Protein AF-A0A534RRQ5-F1 (afdb_monomer_lite)

Sequence (67 aa):
ILDEVDRTGEPVTILKRGRPVARLVPAPRAPARRPQDTLAGTVEILGDILAPAVPASAWKANRRRKR

pLDDT: mean 88.09, std 10.66, range [58.16, 98.56]

Structure (mmCIF, N/CA/C/O backbone):
data_AF-A0A534RRQ5-F1
#
_entry.id   AF-A0A534RRQ5-F1
#
loop_
_atom_site.group_PDB
_atom_site.id
_atom_site.type_symbol
_atom_site.label_atom_id
_atom_site.label_alt_id
_atom_site.label_comp_id
_atom_site.label_asym_id
_atom_site.label_entity_id
_atom_site.label_seq_id
_atom_site.pdbx_PDB_ins_code
_atom_site.Cartn_x
_atom_site.Cartn_y
_atom_site.Cartn_z
_atom_site.occupancy
_atom_site.B_iso_or_equiv
_atom_site.auth_seq_id
_atom_site.auth_comp_id
_atom_site.auth_asym_id
_atom_site.auth_atom_id
_atom_site.pdbx_PDB_model_num
ATOM 1 N N . ILE A 1 1 ? -15.935 -7.145 15.686 1.00 94.56 1 ILE A N 1
ATOM 2 C CA . ILE A 1 1 ? -14.931 -6.057 15.595 1.00 94.56 1 ILE A CA 1
ATOM 3 C C . ILE A 1 1 ? -13.600 -6.562 15.042 1.00 94.56 1 ILE A C 1
ATOM 5 O O . ILE A 1 1 ? -13.256 -6.106 13.970 1.00 94.56 1 ILE A O 1
ATOM 9 N N . LEU A 1 2 ? -12.865 -7.486 15.684 1.00 96.88 2 LEU A N 1
ATOM 10 C CA . LEU A 1 2 ? -11.580 -7.977 15.133 1.00 96.88 2 LEU A CA 1
ATOM 11 C C . LEU A 1 2 ? -11.726 -8.549 13.710 1.00 96.88 2 LEU A C 1
ATOM 13 O O . LEU A 1 2 ? -11.135 -8.008 12.782 1.00 96.88 2 LEU A O 1
ATOM 17 N N . ASP A 1 3 ? -12.597 -9.545 13.531 1.00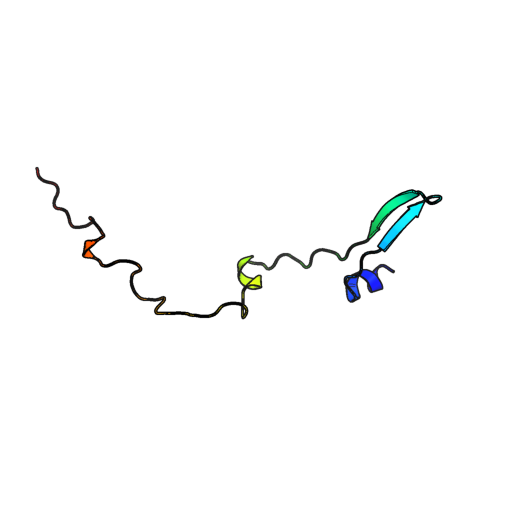 97.06 3 ASP A N 1
ATOM 18 C CA . ASP A 1 3 ? -12.847 -10.175 12.220 1.00 97.06 3 ASP A CA 1
ATOM 19 C C . ASP A 1 3 ? -13.445 -9.209 11.190 1.00 97.06 3 ASP A C 1
ATOM 21 O O . ASP A 1 3 ? -13.281 -9.361 9.985 1.00 97.06 3 ASP A O 1
ATOM 25 N N . GLU A 1 4 ? -14.171 -8.202 11.666 1.00 96.94 4 GLU A N 1
ATOM 26 C CA . GLU A 1 4 ? -14.768 -7.185 10.810 1.00 96.94 4 GLU A CA 1
ATOM 27 C C . GLU A 1 4 ? -13.698 -6.253 10.252 1.00 96.94 4 GLU A C 1
ATOM 29 O O . GLU A 1 4 ? -13.649 -6.079 9.041 1.00 96.94 4 GLU A O 1
ATOM 34 N N . VAL A 1 5 ? -12.805 -5.744 11.110 1.00 97.69 5 VAL A N 1
ATOM 35 C CA . VAL A 1 5 ? -11.648 -4.946 10.688 1.00 97.69 5 VAL A CA 1
ATOM 36 C C . VAL A 1 5 ? -10.756 -5.754 9.746 1.00 97.69 5 VAL A C 1
ATOM 38 O O . VAL A 1 5 ? -10.332 -5.227 8.722 1.00 97.69 5 VAL A O 1
ATOM 41 N N . ASP A 1 6 ? -10.505 -7.033 10.044 1.00 94.69 6 ASP A N 1
ATOM 42 C CA . ASP A 1 6 ? -9.696 -7.902 9.180 1.00 94.69 6 ASP A CA 1
ATOM 43 C C . ASP A 1 6 ? -10.330 -8.097 7.792 1.00 94.69 6 ASP A C 1
ATOM 45 O O . ASP A 1 6 ? -9.659 -7.995 6.763 1.00 94.69 6 ASP A O 1
ATOM 49 N N . ARG A 1 7 ? -11.653 -8.295 7.746 1.00 95.50 7 ARG A N 1
ATOM 50 C CA . ARG A 1 7 ? -12.397 -8.509 6.500 1.00 95.50 7 ARG A CA 1
ATOM 51 C C . ARG A 1 7 ? -12.568 -7.237 5.668 1.00 95.50 7 ARG A C 1
ATOM 53 O O . ARG A 1 7 ? -12.489 -7.315 4.444 1.00 95.50 7 ARG A O 1
ATOM 60 N N . THR A 1 8 ? -12.882 -6.097 6.286 1.00 95.75 8 THR A N 1
ATOM 61 C CA . THR A 1 8 ? -13.227 -4.861 5.556 1.00 95.75 8 THR A CA 1
ATOM 62 C C . THR A 1 8 ? -12.027 -3.966 5.293 1.00 95.75 8 THR A C 1
ATOM 64 O O . THR A 1 8 ? -12.055 -3.167 4.362 1.00 95.75 8 THR A O 1
ATOM 67 N N . GLY A 1 9 ? -10.974 -4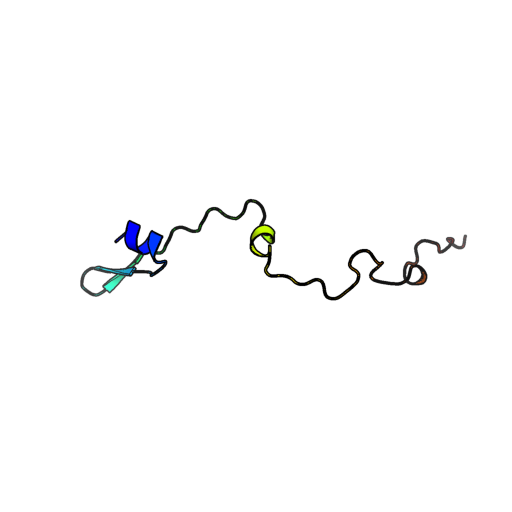.071 6.102 1.00 94.19 9 GLY A N 1
ATOM 68 C CA . GLY A 1 9 ? -9.880 -3.111 6.075 1.00 94.19 9 GLY A CA 1
ATOM 69 C C . GLY A 1 9 ? -10.181 -1.809 6.826 1.00 94.19 9 GLY A C 1
ATOM 70 O O . GLY A 1 9 ? -9.290 -0.968 6.963 1.00 94.19 9 GLY A O 1
ATOM 71 N N . GLU A 1 10 ? -11.411 -1.619 7.310 1.00 96.62 10 GLU A N 1
ATOM 72 C CA . GLU A 1 10 ? -11.834 -0.375 7.946 1.00 96.62 10 GLU A CA 1
ATOM 73 C C . GLU A 1 10 ? -11.306 -0.293 9.385 1.00 96.62 10 GLU A C 1
ATOM 75 O O . GLU A 1 10 ? -11.579 -1.169 10.203 1.00 96.62 10 GLU A O 1
ATOM 80 N N . PRO A 1 11 ? -10.538 0.748 9.735 1.00 97.12 11 PRO A N 1
ATOM 81 C CA . PRO A 1 11 ? -9.916 0.844 11.046 1.00 97.12 11 PRO A CA 1
ATOM 82 C C . PRO A 1 11 ? -10.871 1.393 12.114 1.00 97.12 11 PRO A C 1
ATOM 84 O O . PRO A 1 11 ? -11.646 2.314 11.860 1.00 97.12 11 PRO A O 1
ATOM 87 N N . VAL A 1 12 ? -10.717 0.923 13.355 1.00 97.94 12 VAL A N 1
ATOM 88 C CA . VAL A 1 12 ? -11.528 1.354 14.509 1.00 97.94 12 VAL A CA 1
ATOM 89 C C . VAL A 1 12 ? -10.658 2.043 15.563 1.00 97.94 12 VAL A C 1
ATOM 91 O O . VAL A 1 12 ? -9.622 1.519 15.975 1.00 97.94 12 VAL A O 1
ATOM 94 N N . THR A 1 13 ? -11.089 3.211 16.046 1.00 98.25 13 THR A N 1
ATOM 95 C CA . THR A 1 13 ? -10.436 3.925 17.157 1.00 98.25 13 THR A CA 1
ATOM 96 C C . THR A 1 13 ? -11.056 3.512 18.489 1.00 98.25 13 THR A C 1
ATOM 98 O O . THR A 1 13 ? -12.258 3.655 18.698 1.00 98.25 13 THR A O 1
ATOM 101 N N . ILE A 1 14 ? -10.230 3.038 19.418 1.00 98.25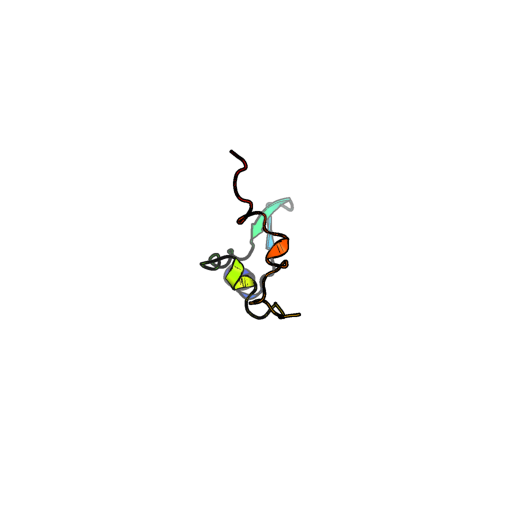 14 ILE A N 1
ATOM 102 C CA . ILE A 1 14 ? -10.649 2.618 20.755 1.00 98.25 14 ILE A CA 1
ATOM 103 C C . ILE A 1 14 ? -10.511 3.807 21.705 1.00 98.25 14 ILE A C 1
ATOM 105 O O . ILE A 1 14 ? -9.422 4.365 21.878 1.00 98.25 14 ILE A O 1
ATOM 109 N N . LEU A 1 15 ? -11.623 4.180 22.339 1.00 98.56 15 LEU A N 1
ATOM 110 C CA . LEU A 1 15 ? -11.687 5.253 23.329 1.00 98.56 15 LEU A CA 1
ATOM 111 C C . LEU A 1 15 ? -11.762 4.679 24.751 1.00 98.56 15 LEU A C 1
ATOM 113 O O . LEU A 1 15 ? -12.453 3.695 25.003 1.00 98.56 15 LEU A O 1
ATOM 117 N N . LYS A 1 16 ? -11.133 5.356 25.714 1.00 97.94 16 LYS A N 1
ATOM 118 C CA . LYS A 1 16 ? -11.330 5.148 27.153 1.00 97.94 16 LYS A CA 1
ATOM 119 C C . LYS A 1 16 ? -11.770 6.471 27.771 1.00 97.94 16 LYS A C 1
ATOM 121 O O . LYS A 1 16 ? -10.996 7.423 27.808 1.00 97.94 16 LYS A O 1
ATOM 126 N N . ARG A 1 17 ? -13.019 6.540 28.252 1.00 97.69 17 ARG A N 1
ATOM 127 C CA . ARG A 1 17 ? -13.631 7.770 28.811 1.00 97.69 17 ARG A CA 1
ATOM 128 C C . ARG A 1 17 ? -13.564 8.958 27.834 1.00 97.69 17 ARG A C 1
ATOM 130 O O . ARG A 1 17 ? -13.092 10.034 28.186 1.00 97.69 17 ARG A O 1
ATOM 137 N N . GLY A 1 18 ? -13.954 8.725 26.578 1.00 97.94 18 GLY A N 1
ATOM 138 C CA . GLY A 1 18 ? -13.934 9.736 25.510 1.00 97.94 18 GLY A CA 1
ATOM 139 C C . GLY A 1 18 ? -12.542 10.097 24.975 1.00 97.94 18 GLY A C 1
ATOM 140 O O . GLY A 1 18 ? -12.445 10.848 24.012 1.00 97.94 18 GLY A O 1
ATOM 141 N N . ARG A 1 19 ? -11.461 9.556 25.555 1.00 98.00 19 ARG A N 1
ATOM 142 C CA . ARG A 1 19 ? -10.086 9.802 25.101 1.00 98.00 19 ARG A CA 1
ATOM 143 C C . ARG A 1 19 ? -9.590 8.647 24.228 1.00 98.00 19 ARG A C 1
ATOM 145 O O . ARG A 1 19 ? -9.684 7.504 24.678 1.00 98.00 19 ARG A O 1
ATOM 152 N N . PRO A 1 20 ? -9.052 8.897 23.024 1.00 98.31 20 PRO A N 1
ATOM 153 C CA . PRO A 1 20 ? -8.420 7.858 22.214 1.00 98.31 20 PRO A CA 1
ATOM 154 C C . PRO A 1 20 ? -7.240 7.217 22.942 1.00 98.31 20 PRO A C 1
ATOM 156 O O . PRO A 1 20 ? -6.401 7.923 23.497 1.00 98.31 20 PRO A O 1
ATOM 159 N N . VAL A 1 21 ? -7.184 5.885 22.949 1.00 98.44 21 VAL A N 1
ATOM 160 C CA . VAL A 1 21 ? -6.107 5.123 23.608 1.00 98.44 21 VAL A CA 1
ATOM 161 C C . VAL A 1 21 ? -5.446 4.086 22.708 1.00 98.44 21 VAL A C 1
ATOM 163 O O . VAL A 1 21 ? -4.307 3.714 22.963 1.00 98.44 21 VAL A O 1
ATOM 166 N N . ALA A 1 22 ? -6.131 3.617 21.665 1.00 98.12 22 ALA A N 1
ATOM 167 C CA . ALA A 1 22 ? -5.576 2.673 20.702 1.00 98.12 22 ALA A CA 1
ATOM 168 C C . ALA A 1 22 ? -6.324 2.753 19.365 1.00 98.12 22 ALA A C 1
ATOM 170 O O . ALA A 1 22 ? -7.429 3.294 19.288 1.00 98.12 22 ALA A O 1
ATOM 171 N N . ARG A 1 23 ? -5.733 2.177 18.317 1.00 97.81 23 ARG A N 1
ATOM 172 C CA . ARG A 1 23 ? -6.373 1.967 17.017 1.00 97.81 23 ARG A CA 1
ATOM 173 C C . ARG A 1 23 ? -6.231 0.502 16.636 1.00 97.81 23 ARG A C 1
ATOM 175 O O . ARG A 1 23 ? -5.125 -0.030 16.667 1.00 97.81 23 ARG A O 1
ATOM 182 N N . LEU A 1 24 ? -7.342 -0.124 16.281 1.00 97.75 24 LEU A N 1
ATOM 183 C CA . LEU A 1 24 ? -7.362 -1.442 15.674 1.00 97.75 24 LEU A CA 1
ATOM 184 C C . LEU A 1 24 ? -7.315 -1.266 14.157 1.00 97.75 24 LEU A C 1
ATOM 186 O O . LEU A 1 24 ? -8.143 -0.562 13.576 1.00 97.75 24 LEU A O 1
ATOM 190 N N . VAL A 1 25 ? -6.319 -1.885 13.540 1.00 96.81 25 VAL A N 1
ATOM 191 C CA . VAL A 1 25 ? -6.110 -1.920 12.092 1.00 96.81 25 VAL A CA 1
ATOM 192 C C . VAL A 1 25 ? -5.976 -3.382 11.661 1.00 96.81 25 VAL A C 1
ATOM 194 O O . VAL A 1 25 ? -5.624 -4.213 12.505 1.00 96.81 25 VAL A O 1
ATOM 197 N N . PRO A 1 26 ? -6.234 -3.710 10.384 1.00 95.38 26 PRO A N 1
ATOM 198 C CA . PRO A 1 26 ? -5.966 -5.045 9.867 1.00 95.38 26 PRO A CA 1
ATOM 199 C C . PRO A 1 26 ? -4.502 -5.407 10.089 1.00 95.38 26 PRO A C 1
ATOM 201 O O . PRO A 1 26 ? -3.617 -4.547 9.989 1.00 95.38 26 PRO A O 1
ATOM 204 N N . ALA A 1 27 ? -4.238 -6.681 10.366 1.00 90.00 27 ALA A N 1
ATOM 205 C CA . ALA A 1 27 ? -2.865 -7.149 10.388 1.00 90.00 27 ALA A CA 1
ATOM 206 C C . ALA A 1 27 ? -2.247 -6.938 8.993 1.00 90.00 27 ALA A C 1
ATOM 208 O O . ALA A 1 27 ? -2.921 -7.171 7.981 1.00 90.00 27 ALA A O 1
ATOM 209 N N . PRO A 1 28 ? -0.975 -6.510 8.896 1.00 81.31 28 PRO A N 1
ATOM 210 C CA . PRO A 1 28 ? -0.279 -6.520 7.623 1.00 81.31 28 PRO A CA 1
ATOM 211 C C . PRO A 1 28 ? -0.368 -7.932 7.050 1.00 81.31 28 PRO A C 1
ATOM 213 O O . PRO A 1 28 ? 0.021 -8.896 7.717 1.00 81.31 28 PRO A O 1
ATOM 216 N N . ARG A 1 29 ? -0.886 -8.067 5.824 1.00 76.19 29 ARG A N 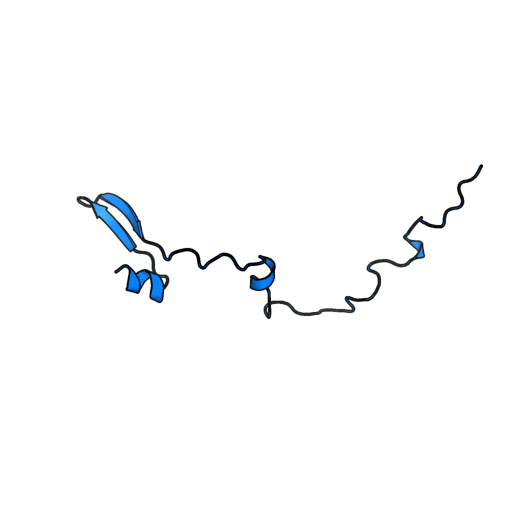1
ATOM 217 C CA . ARG A 1 29 ? -0.778 -9.339 5.102 1.00 76.19 29 ARG A CA 1
ATOM 218 C C . ARG A 1 29 ? 0.696 -9.717 5.091 1.00 76.19 29 ARG A C 1
ATOM 220 O O . ARG A 1 29 ? 1.539 -8.829 4.938 1.00 76.19 29 ARG A O 1
ATOM 227 N N . ALA A 1 30 ? 0.987 -11.004 5.301 1.00 70.94 30 ALA A N 1
ATOM 228 C CA . ALA A 1 30 ? 2.357 -11.499 5.302 1.00 70.94 30 ALA A CA 1
ATOM 229 C C . ALA A 1 30 ? 3.100 -10.855 4.125 1.00 70.94 30 ALA A C 1
ATOM 231 O O . ALA A 1 30 ? 2.548 -10.864 3.015 1.00 70.94 30 ALA A O 1
ATOM 232 N N . PRO A 1 31 ? 4.266 -10.221 4.367 1.00 65.56 31 PRO A N 1
ATOM 233 C CA . PRO A 1 31 ? 4.977 -9.542 3.304 1.00 65.56 31 PRO A CA 1
ATOM 234 C C . PRO A 1 31 ? 5.117 -10.541 2.171 1.00 65.56 31 PRO A C 1
ATOM 236 O O . PRO A 1 31 ? 5.477 -11.702 2.406 1.00 65.56 31 PRO A O 1
ATOM 239 N N . ALA A 1 32 ? 4.764 -10.107 0.960 1.00 65.12 32 ALA A N 1
ATOM 240 C CA . ALA A 1 32 ? 5.009 -10.925 -0.205 1.00 65.12 32 ALA A CA 1
ATOM 241 C C . ALA A 1 32 ? 6.458 -11.406 -0.108 1.00 65.12 32 ALA A C 1
ATOM 243 O O . ALA A 1 32 ? 7.352 -10.626 0.246 1.00 65.12 32 ALA A O 1
ATOM 244 N N . ARG A 1 33 ? 6.676 -12.708 -0.328 1.00 74.12 33 ARG A N 1
ATOM 245 C CA . ARG A 1 33 ? 7.980 -13.348 -0.103 1.00 74.12 33 ARG A CA 1
ATOM 246 C C . ARG A 1 33 ? 9.094 -12.577 -0.819 1.00 74.12 33 ARG A C 1
ATOM 248 O O . ARG A 1 33 ? 10.249 -12.633 -0.397 1.00 74.12 33 ARG A O 1
ATOM 255 N N . ARG A 1 34 ? 8.731 -11.841 -1.877 1.00 80.88 34 ARG A N 1
ATOM 256 C CA . ARG A 1 34 ? 9.544 -10.818 -2.516 1.00 80.88 34 ARG A CA 1
ATOM 257 C C . ARG A 1 34 ? 8.719 -9.526 -2.716 1.00 80.88 34 ARG A C 1
ATOM 259 O O . ARG A 1 34 ? 7.607 -9.609 -3.232 1.00 80.88 34 ARG A O 1
ATOM 266 N N . PRO A 1 35 ? 9.233 -8.328 -2.368 1.00 80.94 35 PRO A N 1
ATOM 267 C CA . PRO A 1 35 ? 8.497 -7.064 -2.519 1.00 80.94 35 PRO A CA 1
ATOM 268 C C . PRO A 1 35 ? 7.969 -6.797 -3.938 1.00 80.94 35 PRO A C 1
ATOM 270 O O . PRO A 1 35 ? 6.883 -6.244 -4.099 1.00 80.94 35 PRO A O 1
ATOM 273 N N . GLN A 1 36 ? 8.701 -7.235 -4.968 1.00 84.56 36 GLN A N 1
ATOM 274 C CA . GLN A 1 36 ? 8.306 -7.081 -6.370 1.00 84.56 36 GLN A CA 1
ATOM 275 C C . GLN A 1 36 ? 7.053 -7.871 -6.758 1.00 84.56 36 GLN A C 1
ATOM 277 O O . GLN A 1 36 ? 6.420 -7.529 -7.750 1.00 84.56 36 GLN A O 1
ATOM 282 N N . ASP A 1 37 ? 6.669 -8.895 -5.988 1.00 84.88 37 ASP A N 1
ATOM 283 C CA . ASP A 1 37 ? 5.479 -9.697 -6.292 1.00 84.88 37 ASP A CA 1
ATOM 284 C C . ASP A 1 37 ? 4.203 -8.837 -6.194 1.00 84.88 37 ASP A C 1
ATOM 286 O O . ASP A 1 37 ? 3.199 -9.138 -6.830 1.00 84.88 37 ASP A O 1
ATOM 290 N N . THR A 1 38 ? 4.255 -7.719 -5.456 1.00 84.56 38 THR A N 1
ATOM 291 C CA . THR A 1 38 ? 3.162 -6.733 -5.381 1.00 84.56 38 THR A CA 1
ATOM 292 C C . THR A 1 38 ? 2.942 -5.958 -6.686 1.00 84.56 38 THR A C 1
ATOM 294 O O . THR A 1 38 ? 1.882 -5.365 -6.859 1.00 84.56 38 THR A O 1
ATOM 297 N N . LEU A 1 39 ? 3.918 -5.976 -7.602 1.00 86.62 39 LEU A N 1
ATOM 298 C CA . LEU A 1 39 ? 3.873 -5.296 -8.902 1.00 86.62 39 LEU A CA 1
ATOM 299 C C . LEU A 1 39 ? 3.422 -6.226 -10.044 1.00 86.62 39 LEU A C 1
ATOM 301 O O . LEU A 1 39 ? 3.332 -5.808 -11.200 1.00 86.62 39 LEU A O 1
ATOM 305 N N . ALA A 1 40 ? 3.171 -7.507 -9.757 1.00 86.62 40 ALA A N 1
ATOM 306 C CA . ALA A 1 40 ? 2.740 -8.467 -10.765 1.00 86.62 40 ALA A CA 1
ATOM 307 C C . ALA A 1 40 ? 1.383 -8.051 -11.362 1.00 86.62 40 ALA A C 1
ATOM 309 O O . ALA A 1 40 ? 0.401 -7.879 -10.645 1.00 86.62 40 ALA A O 1
ATOM 310 N N . GLY A 1 41 ? 1.329 -7.890 -12.687 1.00 88.62 41 GLY A N 1
ATOM 311 C CA . GLY A 1 41 ? 0.116 -7.471 -13.400 1.00 88.62 41 GLY A CA 1
ATOM 312 C C . GLY A 1 41 ? -0.198 -5.972 -13.328 1.00 88.62 41 GLY A C 1
ATOM 313 O O . GLY A 1 41 ? -1.186 -5.547 -13.915 1.00 88.62 41 GLY A O 1
ATOM 314 N N . THR A 1 42 ? 0.632 -5.162 -12.660 1.00 92.06 42 THR A N 1
ATOM 315 C CA . THR A 1 42 ? 0.471 -3.696 -12.604 1.00 92.06 42 THR A CA 1
ATOM 316 C C . THR A 1 42 ? 1.434 -2.951 -13.532 1.00 92.06 42 THR A C 1
ATOM 318 O O . THR A 1 42 ? 1.504 -1.726 -13.479 1.00 92.06 42 THR A O 1
ATOM 321 N N . VAL A 1 43 ? 2.232 -3.671 -14.324 1.00 89.25 43 VAL A N 1
ATOM 322 C CA . VAL A 1 43 ? 3.298 -3.111 -15.167 1.00 89.25 43 VAL A CA 1
ATOM 323 C C . VAL A 1 43 ? 3.072 -3.444 -16.637 1.00 89.25 43 VAL A C 1
ATOM 325 O O . VAL A 1 43 ? 2.564 -4.514 -16.969 1.00 89.25 43 VAL A O 1
ATOM 328 N N . GLU A 1 44 ? 3.498 -2.534 -17.508 1.00 94.56 44 GLU A N 1
ATOM 329 C CA . GLU A 1 44 ? 3.431 -2.666 -18.964 1.00 94.56 44 GLU A CA 1
ATOM 330 C C . GLU A 1 44 ? 4.842 -2.633 -19.569 1.00 94.56 44 GLU A C 1
ATOM 332 O O . GLU A 1 44 ? 5.719 -1.903 -19.100 1.00 94.56 44 GLU A O 1
ATOM 337 N N . ILE A 1 45 ? 5.066 -3.430 -20.618 1.00 92.62 45 ILE A N 1
ATOM 338 C CA . ILE A 1 45 ? 6.312 -3.423 -21.392 1.00 92.62 45 ILE A CA 1
ATOM 339 C C . ILE A 1 45 ? 6.182 -2.376 -22.503 1.00 92.62 45 ILE A C 1
ATOM 341 O O . ILE A 1 45 ? 5.487 -2.598 -23.488 1.00 92.62 45 ILE A O 1
ATOM 345 N N . LEU A 1 46 ? 6.879 -1.246 -22.355 1.00 94.88 46 LEU A N 1
ATOM 346 C CA . LEU A 1 46 ? 6.825 -0.122 -23.306 1.00 94.88 46 LEU A CA 1
ATOM 347 C C . LEU A 1 46 ? 7.859 -0.206 -24.447 1.00 94.88 46 LEU A C 1
ATOM 349 O O . LEU A 1 46 ? 7.925 0.688 -25.288 1.00 94.88 46 LEU A O 1
ATOM 353 N N . GLY A 1 47 ? 8.697 -1.242 -24.478 1.00 91.81 47 GLY A N 1
ATOM 354 C CA . GLY A 1 47 ? 9.766 -1.382 -25.466 1.00 91.81 47 GLY A CA 1
ATOM 355 C C . GLY A 1 47 ? 10.542 -2.687 -25.325 1.00 91.81 47 GLY A C 1
ATOM 356 O O . GLY A 1 47 ? 10.151 -3.578 -24.574 1.00 91.81 47 GLY A O 1
ATOM 357 N N . ASP A 1 48 ? 11.655 -2.798 -26.050 1.00 93.50 48 ASP A N 1
ATOM 358 C CA . ASP A 1 48 ? 12.531 -3.967 -25.967 1.00 93.50 48 ASP A CA 1
ATOM 359 C C . ASP A 1 48 ? 13.332 -3.952 -24.656 1.00 93.50 48 ASP A C 1
ATOM 361 O O . ASP A 1 48 ? 14.184 -3.092 -24.432 1.00 93.50 48 ASP A O 1
ATOM 365 N N . ILE A 1 49 ? 13.039 -4.920 -23.790 1.00 92.50 49 ILE A N 1
ATOM 366 C CA . ILE A 1 49 ? 13.701 -5.102 -22.491 1.00 92.50 49 ILE A CA 1
ATOM 367 C C . ILE A 1 49 ? 14.925 -6.023 -22.559 1.00 92.50 49 ILE A C 1
ATOM 369 O O . ILE A 1 49 ? 15.645 -6.158 -21.571 1.00 92.50 49 ILE A O 1
ATOM 373 N N . LEU A 1 50 ? 15.132 -6.701 -23.689 1.00 94.81 50 LEU A N 1
ATOM 374 C CA . LEU A 1 50 ? 16.261 -7.600 -23.922 1.00 94.81 50 LEU A CA 1
ATOM 375 C C . LEU A 1 50 ? 17.408 -6.880 -24.639 1.00 94.81 50 LEU A C 1
ATOM 377 O O . LEU A 1 50 ? 18.566 -7.282 -24.502 1.00 94.81 50 LEU A O 1
ATOM 381 N N . ALA A 1 51 ? 17.106 -5.814 -25.382 1.00 91.62 51 ALA A N 1
ATOM 382 C CA . ALA A 1 51 ? 18.115 -4.976 -26.010 1.00 91.62 51 ALA A CA 1
ATOM 383 C C . ALA A 1 51 ? 19.023 -4.276 -24.974 1.00 91.62 51 ALA A C 1
ATOM 385 O O . ALA A 1 51 ? 18.577 -3.887 -23.890 1.00 91.62 51 ALA A O 1
ATOM 386 N N . PRO A 1 52 ? 20.308 -4.045 -25.305 1.00 89.69 52 PRO A N 1
ATOM 387 C CA . PRO A 1 52 ? 21.186 -3.226 -24.480 1.00 89.69 52 PRO A CA 1
ATOM 388 C C . PRO A 1 52 ? 20.634 -1.808 -24.294 1.00 89.69 52 PRO A C 1
ATOM 390 O O . PRO A 1 52 ? 20.290 -1.139 -25.266 1.00 89.69 52 PRO A O 1
ATOM 393 N N . ALA A 1 53 ? 20.652 -1.310 -23.054 1.00 89.56 53 ALA A N 1
ATOM 394 C CA . ALA A 1 53 ? 20.201 0.049 -22.737 1.00 89.56 53 ALA A CA 1
ATOM 395 C C . ALA A 1 53 ? 21.022 1.148 -23.442 1.00 89.56 53 ALA A C 1
ATOM 397 O O . ALA A 1 53 ? 20.538 2.259 -23.643 1.00 89.56 53 ALA A O 1
ATOM 398 N N . VAL A 1 54 ? 22.275 0.850 -23.805 1.00 90.38 54 VAL A N 1
ATOM 399 C CA . VAL A 1 54 ? 23.141 1.736 -24.590 1.00 90.38 54 VAL A CA 1
ATOM 400 C C . VAL A 1 54 ? 23.936 0.930 -25.624 1.00 90.38 54 VAL A C 1
ATOM 402 O O . VAL A 1 54 ? 24.204 -0.255 -25.399 1.00 90.38 54 VAL A O 1
ATOM 405 N N . PRO A 1 55 ? 24.368 1.551 -26.738 1.00 88.31 55 PRO A N 1
ATOM 406 C CA . PRO A 1 55 ? 25.201 0.885 -27.735 1.00 88.31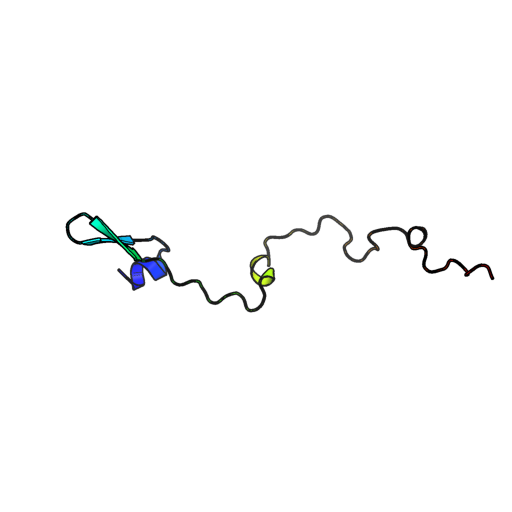 55 PRO A CA 1
ATOM 407 C C . PRO A 1 55 ? 26.500 0.338 -27.136 1.00 88.31 55 PRO A C 1
ATOM 409 O O . PRO A 1 55 ? 27.098 0.953 -26.252 1.00 88.31 55 PRO A O 1
ATOM 412 N N . ALA A 1 56 ? 27.010 -0.766 -27.687 1.00 85.19 56 ALA A N 1
ATOM 413 C CA . ALA A 1 56 ? 28.263 -1.377 -27.231 1.00 85.19 56 ALA A CA 1
ATOM 414 C C . ALA A 1 56 ? 29.462 -0.404 -27.257 1.00 85.19 56 ALA A C 1
ATOM 416 O O . ALA A 1 56 ? 30.349 -0.494 -26.412 1.00 85.19 56 ALA A O 1
ATOM 417 N N . SER A 1 57 ? 29.472 0.564 -28.181 1.00 84.44 57 SER A N 1
ATOM 418 C CA . SER A 1 57 ? 30.503 1.608 -28.279 1.00 84.44 57 SER A CA 1
ATOM 419 C C . SER A 1 57 ? 30.538 2.565 -27.080 1.00 84.44 57 SER A C 1
ATOM 421 O O . SER A 1 57 ? 31.581 3.165 -26.815 1.00 84.44 57 SER A O 1
ATOM 423 N N . ALA A 1 58 ? 29.439 2.696 -26.329 1.00 88.81 58 ALA A N 1
ATOM 424 C CA . ALA A 1 58 ? 29.402 3.473 -25.091 1.00 88.81 58 ALA A CA 1
ATOM 425 C C . ALA A 1 58 ? 30.224 2.800 -23.978 1.00 88.81 58 ALA A C 1
ATOM 427 O O . ALA A 1 58 ? 30.799 3.477 -23.118 1.00 88.81 58 ALA A O 1
ATOM 428 N N . TRP A 1 59 ? 30.344 1.469 -24.018 1.00 83.88 59 TRP A N 1
ATOM 429 C CA . TRP A 1 59 ? 31.191 0.720 -23.100 1.00 83.88 59 TRP A CA 1
ATOM 430 C C . TRP A 1 59 ? 32.660 0.822 -23.503 1.00 83.88 59 TRP A C 1
ATOM 432 O O . TRP A 1 59 ? 33.104 0.361 -24.550 1.00 83.88 59 TRP A O 1
ATOM 442 N N . LYS A 1 60 ? 33.479 1.355 -22.598 1.00 76.88 60 LYS A N 1
ATOM 443 C CA . LYS A 1 60 ? 34.925 1.514 -22.807 1.00 76.88 60 LYS A CA 1
ATOM 444 C C . LYS A 1 60 ? 35.732 0.243 -22.481 1.00 76.88 60 LYS A C 1
ATOM 446 O O . LYS A 1 60 ? 36.913 0.352 -22.152 1.00 76.88 60 LYS A O 1
ATOM 451 N N . ALA A 1 61 ? 35.105 -0.934 -22.560 1.00 77.19 61 ALA A N 1
ATOM 452 C CA . ALA A 1 61 ? 35.677 -2.227 -22.165 1.00 77.19 61 ALA A CA 1
ATOM 453 C C . ALA A 1 61 ? 36.823 -2.690 -23.085 1.00 77.19 61 ALA A C 1
ATOM 455 O O . ALA A 1 61 ? 37.799 -3.261 -22.612 1.00 77.19 61 ALA A O 1
ATOM 456 N N . ASN A 1 62 ? 36.762 -2.356 -24.379 1.00 68.25 62 ASN A N 1
ATOM 457 C CA . ASN A 1 62 ? 37.764 -2.765 -25.373 1.00 68.25 62 ASN A CA 1
ATOM 458 C C . ASN A 1 62 ? 38.885 -1.737 -25.601 1.00 68.25 62 ASN A C 1
ATOM 460 O O . ASN A 1 62 ? 39.626 -1.828 -26.583 1.00 68.25 62 ASN A O 1
ATOM 464 N N . ARG A 1 63 ? 39.049 -0.737 -24.721 1.00 68.38 63 ARG A N 1
ATOM 465 C CA . ARG A 1 63 ? 40.192 0.178 -24.842 1.00 68.38 63 ARG A CA 1
ATOM 466 C C . ARG A 1 63 ? 41.469 -0.569 -24.472 1.00 68.38 63 ARG A C 1
ATOM 468 O O . ARG A 1 63 ? 41.714 -0.843 -23.300 1.00 68.38 63 ARG A O 1
ATOM 475 N N . ARG A 1 64 ? 42.303 -0.866 -25.476 1.00 69.19 64 ARG A N 1
ATOM 476 C CA . ARG A 1 64 ? 43.674 -1.342 -25.255 1.00 69.19 64 ARG A CA 1
ATOM 477 C C . ARG A 1 64 ? 44.368 -0.357 -24.312 1.00 69.19 64 ARG A C 1
ATOM 479 O O . ARG A 1 64 ? 44.434 0.836 -24.615 1.00 69.19 64 ARG A O 1
ATOM 486 N N . ARG A 1 65 ? 44.865 -0.841 -23.169 1.00 66.06 65 ARG A N 1
ATOM 487 C CA . ARG A 1 65 ? 45.784 -0.061 -22.331 1.00 66.06 65 ARG A 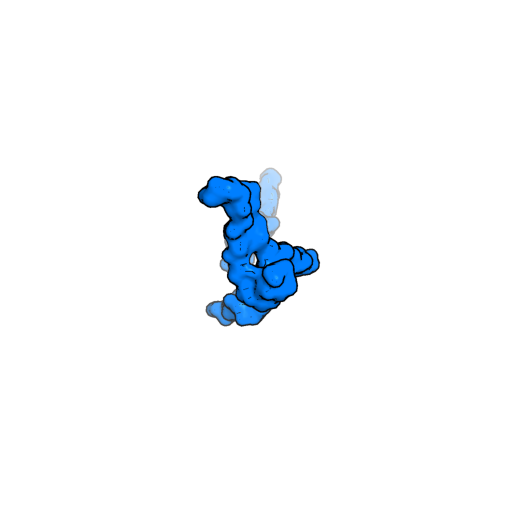CA 1
ATOM 488 C C . ARG A 1 65 ? 46.965 0.329 -23.219 1.00 66.06 65 ARG A C 1
ATOM 490 O O . ARG A 1 65 ? 47.672 -0.555 -23.699 1.00 66.06 65 ARG A O 1
ATOM 497 N N . LYS A 1 66 ? 47.148 1.628 -23.473 1.00 64.69 66 LYS A N 1
ATOM 498 C CA . LYS A 1 66 ? 48.421 2.120 -24.005 1.00 64.69 66 LYS A CA 1
ATOM 499 C C . LYS A 1 66 ? 49.478 1.780 -22.951 1.00 64.69 66 LYS A C 1
ATOM 501 O O . LYS A 1 66 ? 49.317 2.181 -21.799 1.00 64.69 66 LYS A O 1
ATOM 506 N N . ARG A 1 67 ? 50.441 0.938 -23.333 1.00 58.16 67 ARG A N 1
ATOM 507 C CA . ARG A 1 67 ? 51.712 0.816 -22.619 1.00 58.16 67 ARG A CA 1
ATOM 508 C C . ARG A 1 67 ? 52.512 2.092 -22.825 1.00 58.16 67 ARG A C 1
ATOM 510 O O . ARG A 1 67 ? 52.348 2.688 -23.914 1.00 58.16 67 ARG A O 1
#

Secondary structure (DSSP, 8-state):
-HHHHHHH---EEEEETTEEEEEE-PPPP---SSGGGGGTTS----S-SSS-SS-GGG-GGG-----

Radius of gyration: 26.3 Å; chains: 1; bounding box: 67×23×57 Å

Foldseek 3Di:
DLVVQQVPQDKDFDDDPNHTDDIDGHDPDDQDPDVCVVCVPVDDDPDDPPDDPDDPVVDPPPPDPDD